Protein AF-A0A372EZI6-F1 (afdb_monomer_lite)

pLDDT: mean 75.05, std 13.05, range [38.91, 91.06]

Structure (mmCIF, N/CA/C/O backbone):
data_AF-A0A372EZI6-F1
#
_entry.id   AF-A0A372EZI6-F1
#
loop_
_atom_site.group_PDB
_atom_site.id
_atom_site.type_symbol
_atom_site.label_atom_id
_atom_site.label_alt_id
_atom_site.label_comp_id
_atom_site.label_asym_id
_atom_site.label_entity_id
_atom_site.label_seq_id
_atom_site.pdbx_PDB_ins_code
_atom_site.Cartn_x
_atom_site.Cartn_y
_atom_site.Cartn_z
_atom_site.occupancy
_atom_site.B_iso_or_equiv
_atom_site.auth_seq_id
_atom_site.auth_comp_id
_atom_site.auth_asym_id
_atom_site.auth_atom_id
_atom_site.pdbx_PDB_model_num
ATOM 1 N N . MET A 1 1 ? 0.033 -35.811 -51.694 1.00 53.84 1 MET A N 1
ATOM 2 C CA . MET A 1 1 ? 0.379 -34.491 -51.130 1.00 53.84 1 MET A CA 1
ATOM 3 C C . MET A 1 1 ? 1.659 -34.675 -50.333 1.00 53.84 1 MET A C 1
ATOM 5 O O . MET A 1 1 ? 1.593 -35.351 -49.314 1.00 53.84 1 MET A O 1
ATOM 9 N N . PRO A 1 2 ? 2.825 -34.235 -50.831 1.00 54.91 2 PRO A N 1
ATOM 10 C CA . PRO A 1 2 ? 4.061 -34.326 -50.066 1.00 54.91 2 PRO A CA 1
ATOM 11 C C . PRO A 1 2 ? 3.946 -33.368 -48.880 1.00 54.91 2 PRO A C 1
ATOM 13 O O . PRO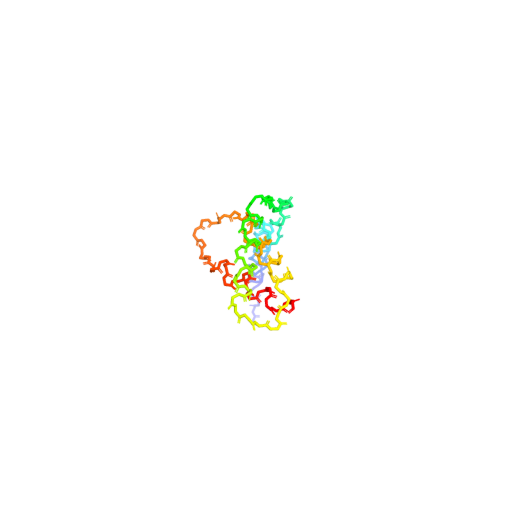 A 1 2 ? 3.843 -32.158 -49.057 1.00 54.91 2 PRO A O 1
ATOM 16 N N . THR A 1 3 ? 3.868 -33.912 -47.672 1.00 61.69 3 THR A N 1
ATOM 17 C CA . THR A 1 3 ? 3.900 -33.124 -46.444 1.00 61.69 3 THR A CA 1
ATOM 18 C C . THR A 1 3 ? 5.293 -32.521 -46.335 1.00 61.69 3 THR A C 1
ATOM 20 O O . THR A 1 3 ? 6.272 -33.245 -46.157 1.00 61.69 3 THR A O 1
ATOM 23 N N . ASP A 1 4 ? 5.387 -31.203 -46.498 1.00 71.62 4 ASP A N 1
ATOM 24 C CA . ASP A 1 4 ? 6.637 -30.452 -46.424 1.00 71.62 4 ASP A CA 1
ATOM 25 C C . ASP A 1 4 ? 7.197 -30.536 -44.996 1.00 71.62 4 ASP A C 1
ATOM 27 O O . ASP A 1 4 ? 6.909 -29.723 -44.118 1.00 71.62 4 ASP A O 1
ATOM 31 N N . TYR A 1 5 ? 8.026 -31.551 -44.759 1.00 76.38 5 TYR A N 1
ATOM 32 C CA . TYR A 1 5 ? 8.790 -31.801 -43.529 1.00 76.38 5 TYR A CA 1
ATOM 33 C C . TYR A 1 5 ? 9.578 -30.568 -43.067 1.00 76.38 5 TYR A C 1
ATOM 35 O O . TYR A 1 5 ? 9.834 -30.394 -41.878 1.00 76.38 5 TYR A O 1
ATOM 43 N N . ARG A 1 6 ? 9.894 -29.666 -44.000 1.00 75.62 6 ARG A N 1
ATOM 44 C CA . ARG A 1 6 ? 10.478 -28.349 -43.738 1.00 75.62 6 ARG A CA 1
ATOM 45 C C . ARG A 1 6 ? 9.599 -27.486 -42.835 1.00 75.62 6 ARG A C 1
ATOM 47 O O . ARG A 1 6 ? 10.121 -26.867 -41.916 1.00 75.62 6 ARG A O 1
ATOM 54 N N . ILE A 1 7 ? 8.284 -27.478 -43.052 1.00 77.88 7 ILE A N 1
ATOM 55 C CA . ILE A 1 7 ? 7.341 -26.657 -42.280 1.00 77.88 7 ILE A CA 1
ATOM 56 C C . ILE A 1 7 ? 7.295 -27.127 -40.825 1.00 77.88 7 ILE A C 1
ATOM 58 O O . ILE A 1 7 ? 7.377 -26.311 -39.911 1.00 77.88 7 ILE A O 1
ATOM 62 N N . TYR A 1 8 ? 7.254 -28.441 -40.596 1.00 78.94 8 TYR A N 1
ATOM 63 C CA . TYR A 1 8 ? 7.300 -29.002 -39.244 1.00 78.94 8 TYR A CA 1
ATOM 64 C C . TYR A 1 8 ? 8.606 -28.666 -38.521 1.00 78.94 8 TYR A C 1
ATOM 66 O O . TYR A 1 8 ? 8.588 -28.322 -37.342 1.00 78.94 8 TYR A O 1
ATOM 74 N N . LEU A 1 9 ? 9.730 -28.695 -39.239 1.00 82.81 9 LEU A N 1
ATOM 75 C CA . LEU A 1 9 ? 11.037 -28.340 -38.691 1.00 82.81 9 LEU A CA 1
ATOM 76 C C . LEU A 1 9 ? 11.087 -26.857 -38.280 1.00 82.81 9 LEU A C 1
ATOM 78 O O . LEU A 1 9 ? 11.569 -26.536 -37.195 1.00 82.81 9 LEU A O 1
ATOM 82 N N . PHE A 1 10 ? 10.505 -25.965 -39.089 1.00 83.94 10 PHE A N 1
ATOM 83 C CA . PHE A 1 10 ? 10.352 -24.550 -38.737 1.00 83.94 10 PHE A CA 1
ATOM 84 C C . PHE A 1 10 ? 9.465 -24.337 -37.509 1.00 83.94 10 PHE A C 1
ATOM 86 O O . PHE A 1 10 ? 9.815 -23.535 -36.647 1.00 83.94 10 PHE A O 1
ATOM 93 N N . ILE A 1 11 ? 8.352 -25.064 -37.393 1.00 82.88 11 ILE A N 1
ATOM 94 C CA . ILE A 1 11 ? 7.451 -24.963 -36.235 1.00 82.88 11 ILE A CA 1
ATOM 95 C C . ILE A 1 11 ? 8.163 -25.412 -34.950 1.00 82.88 11 ILE A C 1
ATOM 97 O O . ILE A 1 11 ? 8.046 -24.746 -33.920 1.00 82.88 11 ILE A O 1
ATOM 101 N N . ILE A 1 12 ? 8.939 -26.498 -35.001 1.00 84.19 12 ILE A N 1
ATOM 102 C CA . ILE A 1 12 ? 9.703 -26.998 -33.846 1.00 84.19 12 ILE A CA 1
ATOM 103 C C . ILE A 1 12 ? 10.798 -26.002 -33.440 1.00 84.19 12 ILE A C 1
ATOM 105 O O . ILE A 1 12 ? 10.943 -25.692 -32.260 1.00 84.19 12 ILE A O 1
ATOM 109 N N . LEU A 1 13 ? 11.534 -25.446 -34.405 1.00 85.00 13 LEU A N 1
ATOM 110 C CA . LEU A 1 13 ? 12.566 -24.444 -34.122 1.00 85.00 13 LEU A CA 1
ATOM 111 C C . LEU A 1 13 ? 11.976 -23.146 -33.557 1.00 85.00 13 LEU A C 1
ATOM 113 O O . LEU A 1 13 ? 12.495 -22.616 -32.576 1.00 85.00 13 LEU A O 1
ATOM 117 N N . ALA A 1 14 ? 10.878 -22.653 -34.134 1.00 80.19 14 ALA A N 1
ATOM 118 C CA . ALA A 1 14 ? 10.219 -21.436 -33.671 1.00 80.19 14 ALA A CA 1
ATOM 119 C C . ALA A 1 14 ? 9.641 -21.610 -32.259 1.00 80.19 14 ALA A C 1
ATOM 121 O O . ALA A 1 14 ? 9.842 -20.753 -31.402 1.00 80.19 14 ALA A O 1
ATOM 122 N N . SER A 1 15 ? 8.979 -22.737 -31.988 1.00 76.88 15 SER A N 1
ATOM 123 C CA . SER A 1 15 ? 8.439 -23.032 -30.654 1.00 76.88 15 SER A CA 1
ATOM 124 C C . SER A 1 15 ? 9.543 -23.219 -29.610 1.00 76.88 15 SER A C 1
ATOM 126 O O . SER A 1 15 ? 9.441 -22.649 -28.525 1.00 76.88 15 SER A O 1
ATOM 128 N N . GLY A 1 16 ? 10.635 -23.914 -29.944 1.00 78.94 16 GLY A N 1
ATOM 129 C CA . GLY A 1 16 ? 11.795 -24.049 -29.058 1.00 78.94 16 GLY A CA 1
ATOM 130 C C . GLY A 1 16 ? 12.439 -22.703 -28.709 1.00 78.94 16 GLY A C 1
ATOM 131 O O . GLY A 1 16 ? 12.757 -22.454 -27.546 1.00 78.94 16 GLY A O 1
ATOM 132 N N . LEU A 1 17 ? 12.564 -21.802 -29.689 1.00 79.94 17 LEU A N 1
ATOM 133 C CA . LEU A 1 17 ? 13.125 -20.465 -29.483 1.00 79.94 17 LEU A CA 1
ATOM 134 C C . LEU A 1 17 ? 12.230 -19.586 -28.595 1.00 79.94 17 LEU A C 1
ATOM 136 O O . LEU A 1 17 ? 12.744 -18.864 -27.744 1.00 79.94 17 LEU A O 1
ATOM 140 N N . ILE A 1 18 ? 10.905 -19.685 -28.739 1.00 76.31 18 ILE A N 1
ATOM 141 C CA . ILE A 1 18 ? 9.948 -18.967 -27.882 1.00 76.31 18 ILE A CA 1
ATOM 142 C C . ILE A 1 18 ? 10.027 -19.477 -26.435 1.00 76.31 18 ILE A C 1
ATOM 144 O O . ILE A 1 18 ? 10.120 -18.671 -25.512 1.00 76.31 18 ILE A O 1
ATOM 148 N N . VAL A 1 19 ? 10.047 -20.797 -26.220 1.00 75.19 19 VAL A N 1
ATOM 149 C CA . VAL A 1 19 ? 10.151 -21.390 -24.870 1.00 75.19 19 VAL A CA 1
ATOM 150 C C . VAL A 1 19 ? 11.473 -21.008 -24.195 1.00 75.19 19 VAL A C 1
ATOM 152 O O . VAL A 1 19 ? 11.496 -20.649 -23.014 1.00 75.19 19 VAL A O 1
ATOM 155 N N . TYR A 1 20 ? 12.572 -21.020 -24.951 1.00 73.81 20 TYR A N 1
ATOM 156 C CA . TYR A 1 20 ? 13.871 -20.569 -24.458 1.00 73.81 20 TYR A CA 1
ATOM 157 C C . TYR A 1 20 ? 13.851 -19.079 -24.096 1.00 73.81 20 TYR A C 1
ATOM 159 O O . TYR A 1 20 ? 14.293 -18.713 -23.012 1.00 73.81 20 TYR A O 1
ATOM 167 N N . ALA A 1 21 ? 13.269 -18.222 -24.942 1.00 69.62 21 ALA A N 1
ATOM 168 C CA . ALA A 1 21 ? 13.167 -16.788 -24.675 1.00 69.62 21 ALA A CA 1
ATOM 169 C C . ALA A 1 21 ? 12.354 -16.477 -23.406 1.00 69.62 21 ALA A C 1
ATOM 171 O O . ALA A 1 21 ? 12.775 -15.646 -22.606 1.00 69.62 21 ALA A O 1
ATOM 172 N N . VAL A 1 22 ? 11.239 -17.180 -23.173 1.00 68.31 22 VAL A N 1
ATOM 173 C CA . VAL A 1 22 ? 10.429 -17.019 -21.949 1.00 68.31 22 VAL A CA 1
ATOM 174 C C . VAL A 1 22 ? 11.216 -17.411 -20.693 1.00 68.31 22 VAL A C 1
ATOM 176 O O . VAL A 1 22 ? 11.010 -16.815 -19.643 1.00 68.31 22 VAL A O 1
ATOM 179 N N . SER A 1 23 ? 12.173 -18.337 -20.801 1.00 66.25 23 SER A N 1
ATOM 180 C CA . SER A 1 23 ? 13.026 -18.744 -19.673 1.00 66.25 23 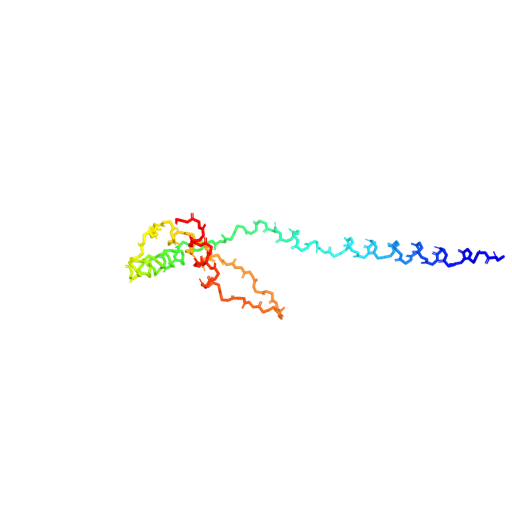SER A CA 1
ATOM 181 C C . SER A 1 23 ? 14.030 -17.662 -19.243 1.00 66.25 23 SER A C 1
ATOM 183 O O . SER A 1 23 ? 14.541 -17.716 -18.128 1.00 66.25 23 SER A O 1
ATOM 185 N N . PHE A 1 24 ? 14.313 -16.680 -20.109 1.00 65.50 24 PHE A N 1
ATOM 186 C CA . PHE A 1 24 ? 15.160 -15.518 -19.799 1.00 65.50 24 PHE A CA 1
ATOM 187 C C . PHE A 1 24 ? 14.368 -14.298 -19.326 1.00 65.50 24 PHE A C 1
ATOM 189 O O . PHE A 1 24 ? 14.967 -13.333 -18.850 1.00 65.50 24 PHE A O 1
ATOM 196 N N . VAL A 1 25 ? 13.040 -14.317 -19.447 1.00 63.44 25 VAL A N 1
ATOM 197 C CA . VAL A 1 25 ? 12.201 -13.274 -18.864 1.00 63.44 25 VAL A CA 1
ATOM 198 C C . VAL A 1 25 ? 12.044 -13.609 -17.382 1.00 63.44 25 VAL A C 1
ATOM 200 O O . VAL A 1 25 ? 11.529 -14.684 -17.066 1.00 63.44 25 VAL A O 1
ATOM 203 N N . PRO A 1 26 ? 12.480 -12.737 -16.454 1.00 57.44 26 PRO A N 1
ATOM 204 C CA . PRO A 1 26 ? 12.188 -12.946 -15.046 1.00 57.44 26 PRO A CA 1
ATOM 205 C C . PRO A 1 26 ? 10.671 -13.057 -14.903 1.00 57.44 26 PRO A C 1
ATOM 207 O O . PRO A 1 26 ? 9.928 -12.217 -15.420 1.00 57.44 26 PRO A O 1
ATOM 210 N N . ALA A 1 27 ? 10.195 -14.121 -14.256 1.00 59.25 27 ALA A N 1
ATOM 211 C CA . ALA A 1 27 ? 8.771 -14.279 -14.023 1.00 59.25 27 ALA A CA 1
ATOM 212 C C . ALA A 1 27 ? 8.261 -13.010 -13.328 1.00 59.25 27 ALA A C 1
ATOM 214 O O . ALA A 1 27 ? 8.880 -12.540 -12.372 1.00 59.25 27 ALA A O 1
ATOM 215 N N . LEU A 1 28 ? 7.121 -12.478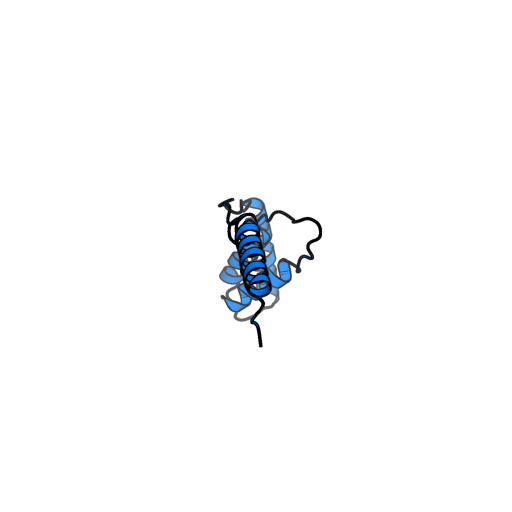 -13.773 1.00 56.25 28 LEU A N 1
ATOM 216 C CA . LEU A 1 28 ? 6.463 -11.318 -13.150 1.00 56.25 28 LEU A CA 1
ATOM 217 C C . LEU A 1 28 ? 6.175 -11.536 -11.648 1.00 56.25 28 LEU A C 1
ATOM 219 O O . LEU A 1 28 ? 5.891 -10.589 -10.926 1.00 56.25 28 LEU A O 1
ATOM 223 N N . THR A 1 29 ? 6.260 -12.784 -11.181 1.00 54.75 29 THR A N 1
ATOM 224 C CA . THR A 1 29 ? 6.131 -13.217 -9.785 1.00 54.75 29 THR A CA 1
ATOM 225 C C . THR A 1 29 ? 7.466 -13.449 -9.066 1.00 54.75 29 THR A C 1
ATOM 227 O O . THR A 1 29 ? 7.481 -13.564 -7.845 1.00 54.75 29 THR A O 1
ATOM 230 N N . SER A 1 30 ? 8.587 -13.544 -9.791 1.00 46.25 30 SER A N 1
ATOM 231 C CA . SER A 1 30 ? 9.913 -13.863 -9.232 1.00 46.25 30 SER A CA 1
ATOM 232 C C . SER A 1 30 ? 10.663 -12.661 -8.665 1.00 46.25 30 SER A C 1
ATOM 234 O O . SER A 1 30 ? 11.625 -12.856 -7.930 1.00 46.25 30 SER A O 1
ATOM 236 N N . ASP A 1 31 ? 10.164 -11.443 -8.893 1.00 45.69 31 ASP A N 1
ATOM 237 C CA . ASP A 1 31 ? 10.507 -10.290 -8.056 1.00 45.69 31 ASP A CA 1
ATOM 238 C C . ASP A 1 31 ? 9.494 -10.125 -6.909 1.00 45.69 31 ASP A C 1
ATOM 240 O O . ASP A 1 31 ? 9.088 -9.038 -6.519 1.00 45.69 31 ASP A O 1
ATOM 244 N N . GLY A 1 32 ? 9.101 -11.254 -6.317 1.00 42.47 32 GLY A N 1
ATOM 245 C CA . GLY A 1 32 ? 8.965 -11.339 -4.873 1.00 42.47 32 GLY A CA 1
ATOM 246 C C . GLY A 1 32 ? 10.357 -11.411 -4.251 1.00 42.47 32 GLY A C 1
ATOM 247 O O . GLY A 1 32 ? 10.630 -12.324 -3.471 1.00 42.47 32 GLY A O 1
ATOM 248 N N . SER A 1 33 ? 11.267 -10.492 -4.606 1.00 40.03 33 SER A N 1
ATOM 249 C CA . SER A 1 33 ? 12.367 -10.217 -3.701 1.00 40.03 33 SER A CA 1
ATOM 250 C C . SER A 1 33 ? 11.696 -9.892 -2.376 1.00 40.03 33 SER A C 1
ATOM 252 O O . SER A 1 33 ? 10.853 -9.000 -2.276 1.00 40.03 33 SER A O 1
ATOM 254 N N . GLY A 1 34 ? 12.010 -10.691 -1.362 1.00 38.91 34 GLY A N 1
ATOM 255 C CA . GLY A 1 34 ? 11.688 -10.423 0.028 1.00 38.91 34 GLY A CA 1
ATOM 256 C C . GLY A 1 34 ? 12.411 -9.168 0.511 1.00 38.91 34 GLY A C 1
ATOM 257 O O . GLY A 1 34 ? 13.056 -9.187 1.554 1.00 38.91 34 GLY A O 1
ATOM 258 N N . GLY A 1 35 ? 12.323 -8.066 -0.236 1.00 40.56 35 GLY A N 1
ATOM 259 C CA . GLY A 1 35 ? 12.286 -6.754 0.351 1.00 40.56 35 GLY A CA 1
ATOM 260 C C . GLY A 1 35 ? 11.040 -6.765 1.203 1.00 40.56 35 GLY A C 1
ATOM 261 O O . GLY A 1 35 ? 9.951 -6.477 0.715 1.00 40.56 35 GLY A O 1
ATOM 262 N N . SER A 1 36 ? 11.200 -7.173 2.464 1.00 45.09 36 SER A N 1
ATOM 263 C CA . SER A 1 36 ? 10.295 -6.807 3.538 1.00 45.09 36 SER A CA 1
ATOM 264 C C . SER A 1 36 ? 9.889 -5.384 3.213 1.00 45.09 36 SER A C 1
ATOM 266 O O . SER A 1 36 ? 10.774 -4.524 3.190 1.00 45.09 36 SER A O 1
ATOM 268 N N . ALA A 1 37 ? 8.632 -5.167 2.805 1.00 52.47 37 ALA A N 1
ATOM 269 C CA . ALA A 1 37 ? 8.131 -3.824 2.587 1.00 52.47 37 ALA A CA 1
ATOM 270 C C . ALA A 1 37 ? 8.495 -3.120 3.884 1.00 52.47 37 ALA A C 1
ATOM 272 O O . ALA A 1 37 ? 8.009 -3.512 4.946 1.00 52.47 37 ALA A O 1
ATOM 273 N N . ARG A 1 38 ? 9.511 -2.254 3.836 1.00 56.03 38 ARG A N 1
ATOM 274 C CA . ARG A 1 38 ? 10.019 -1.608 5.034 1.00 56.03 38 ARG A CA 1
ATOM 275 C C . ARG A 1 38 ? 8.940 -0.604 5.345 1.00 56.03 38 ARG A C 1
ATOM 277 O O . ARG A 1 38 ? 8.932 0.494 4.806 1.00 56.03 38 ARG A O 1
ATOM 284 N N . VAL A 1 39 ? 7.958 -1.070 6.103 1.00 63.56 39 VAL A N 1
ATOM 285 C CA . VAL A 1 39 ? 6.926 -0.237 6.671 1.00 63.56 39 VAL A CA 1
ATOM 286 C C . VAL A 1 39 ? 7.685 0.646 7.640 1.00 63.56 39 VAL A C 1
ATOM 288 O O . VAL A 1 39 ? 8.145 0.197 8.686 1.00 63.56 39 VAL A O 1
ATOM 291 N N . ASP A 1 40 ? 7.936 1.877 7.213 1.00 76.00 40 ASP A N 1
ATOM 292 C CA . ASP A 1 40 ? 8.456 2.899 8.101 1.00 76.00 40 ASP A CA 1
ATOM 293 C C . ASP A 1 40 ? 7.389 3.116 9.178 1.00 76.00 40 ASP A C 1
ATOM 295 O O . ASP A 1 40 ? 6.287 3.582 8.879 1.00 76.00 40 ASP A O 1
ATOM 299 N N . GLU A 1 41 ? 7.709 2.730 10.413 1.00 78.81 41 GLU A N 1
ATOM 300 C CA . GLU A 1 41 ? 6.824 2.798 11.581 1.00 78.81 41 GLU A CA 1
ATOM 301 C C . GLU A 1 41 ? 6.152 4.174 11.687 1.00 78.81 41 GLU A C 1
ATOM 303 O O . GLU A 1 41 ? 4.943 4.273 11.886 1.00 78.81 41 GLU A O 1
ATOM 308 N N . ARG A 1 42 ? 6.900 5.254 11.416 1.00 81.94 42 ARG A N 1
ATOM 309 C CA . ARG A 1 42 ? 6.361 6.622 11.469 1.00 81.94 42 ARG A CA 1
ATOM 310 C C . ARG A 1 42 ? 5.339 6.888 10.372 1.00 81.94 42 ARG A C 1
ATOM 312 O O . ARG A 1 42 ? 4.367 7.614 10.585 1.00 81.94 42 ARG A O 1
ATOM 319 N N . ARG A 1 43 ? 5.558 6.336 9.175 1.00 82.12 43 ARG A N 1
ATOM 320 C CA . ARG A 1 43 ? 4.599 6.454 8.066 1.00 82.12 43 ARG A CA 1
ATOM 321 C C . ARG A 1 43 ? 3.356 5.625 8.339 1.00 82.12 43 ARG A C 1
ATOM 323 O O . ARG A 1 43 ? 2.267 6.079 7.989 1.00 82.12 43 ARG A O 1
ATOM 330 N N . TYR A 1 44 ? 3.516 4.469 8.979 1.00 85.56 44 TYR A N 1
ATOM 331 C CA . TYR A 1 44 ? 2.406 3.637 9.419 1.00 85.56 44 TYR A CA 1
ATOM 332 C C . TYR A 1 44 ? 1.561 4.341 10.474 1.00 85.56 44 TYR A C 1
ATOM 334 O O . TYR A 1 44 ? 0.373 4.520 10.238 1.00 85.56 44 TYR A O 1
ATOM 342 N N . GLU A 1 45 ? 2.146 4.841 11.561 1.00 85.81 45 GLU A N 1
ATOM 343 C CA . GLU A 1 45 ? 1.405 5.566 12.605 1.00 85.81 45 GLU A CA 1
ATOM 344 C C . GLU A 1 45 ? 0.664 6.791 12.046 1.00 85.81 45 GLU A C 1
ATOM 346 O O . GLU A 1 45 ? -0.512 7.027 12.348 1.00 85.81 45 GLU A O 1
ATOM 351 N N . ALA A 1 46 ? 1.320 7.553 11.164 1.00 87.50 46 ALA A N 1
ATOM 352 C CA . ALA A 1 46 ? 0.697 8.691 10.498 1.00 87.50 46 ALA A CA 1
ATOM 353 C C . ALA A 1 46 ? -0.433 8.274 9.537 1.00 87.50 46 ALA A C 1
ATOM 355 O O . ALA A 1 46 ? -1.393 9.019 9.357 1.00 87.50 46 ALA A O 1
ATOM 356 N N . ALA A 1 47 ? -0.327 7.122 8.868 1.00 87.19 47 ALA A N 1
ATOM 357 C CA . ALA A 1 47 ? -1.390 6.604 8.008 1.00 87.19 47 ALA A CA 1
ATOM 358 C C . ALA A 1 47 ? -2.553 6.034 8.829 1.00 87.19 47 ALA A C 1
ATOM 360 O O . ALA A 1 47 ? -3.701 6.351 8.535 1.00 87.19 47 ALA A O 1
ATOM 361 N N . PHE A 1 48 ? -2.247 5.279 9.881 1.00 89.50 48 PHE A N 1
ATOM 362 C CA . PHE A 1 48 ? -3.205 4.673 10.794 1.00 89.50 48 PHE A CA 1
ATOM 363 C C . PHE A 1 48 ? -4.098 5.729 11.446 1.00 89.50 48 PHE A C 1
ATOM 365 O O . PHE A 1 48 ? -5.315 5.649 11.335 1.00 89.50 48 PHE A O 1
ATOM 372 N N . SER A 1 49 ? -3.502 6.761 12.055 1.00 89.81 49 SER A N 1
ATOM 373 C CA . SER A 1 49 ? -4.252 7.870 12.669 1.00 89.81 49 SER A CA 1
ATOM 374 C C . SER A 1 49 ? -5.210 8.544 11.681 1.00 89.81 49 SER A C 1
ATOM 376 O O . SER A 1 49 ? -6.390 8.704 11.974 1.00 89.81 49 SER A O 1
ATOM 378 N N . ARG A 1 50 ? -4.740 8.855 10.466 1.00 90.25 50 ARG A N 1
ATOM 379 C CA . ARG A 1 50 ? -5.576 9.486 9.431 1.00 90.25 50 ARG A CA 1
ATOM 380 C C . ARG A 1 50 ? -6.735 8.609 8.961 1.00 90.25 50 ARG A C 1
ATOM 382 O O . ARG A 1 50 ? -7.818 9.130 8.710 1.00 90.25 50 ARG A O 1
ATOM 389 N N . GLU A 1 51 ? -6.508 7.312 8.769 1.00 89.75 51 GLU A N 1
ATOM 390 C CA . GLU A 1 51 ? -7.560 6.401 8.301 1.00 89.75 51 GLU A CA 1
ATOM 391 C C . GLU A 1 51 ? -8.533 6.025 9.432 1.00 89.75 51 GLU A C 1
ATOM 393 O O . GLU A 1 51 ? -9.720 5.835 9.169 1.00 89.75 51 GLU A O 1
ATOM 398 N N . MET A 1 52 ? -8.076 6.029 10.689 1.00 89.94 52 MET A N 1
ATOM 399 C CA . MET A 1 52 ? -8.936 5.925 11.871 1.00 89.94 52 MET A CA 1
ATOM 400 C C . MET A 1 52 ? -9.897 7.116 11.957 1.00 89.94 52 MET A C 1
ATOM 402 O O . MET A 1 52 ? -11.109 6.916 12.015 1.00 89.94 52 MET A O 1
ATOM 406 N N . ASP A 1 53 ? -9.379 8.347 11.880 1.00 91.06 53 ASP A N 1
ATOM 407 C CA . ASP A 1 53 ? -10.206 9.562 11.878 1.00 91.06 53 ASP A CA 1
ATOM 408 C C . ASP A 1 53 ? -11.203 9.556 10.710 1.00 91.06 53 ASP A C 1
ATOM 410 O O . ASP A 1 53 ? -12.360 9.953 10.858 1.00 91.06 53 ASP A O 1
ATOM 414 N N . HIS A 1 54 ? -10.773 9.063 9.543 1.00 88.25 54 HIS A N 1
ATOM 415 C CA . HIS A 1 54 ? -11.632 8.932 8.371 1.00 88.25 54 HIS A CA 1
ATOM 416 C C . HIS A 1 54 ? -12.783 7.942 8.586 1.00 88.25 54 HIS A C 1
ATOM 418 O O . HIS A 1 54 ? -13.917 8.249 8.218 1.00 88.25 54 HIS A O 1
ATOM 424 N N . CYS A 1 55 ? -12.507 6.779 9.179 1.00 87.75 55 CYS A N 1
ATOM 425 C CA . CYS A 1 55 ? -13.529 5.778 9.475 1.00 87.75 55 CYS A CA 1
ATOM 426 C C . CYS A 1 55 ? -14.521 6.282 10.533 1.00 87.75 55 CYS A C 1
ATOM 428 O O . CYS A 1 55 ? -15.734 6.220 10.323 1.00 87.75 55 CYS A O 1
ATOM 430 N N . LEU A 1 56 ? -14.015 6.883 11.616 1.00 88.62 56 LEU A N 1
ATOM 431 C CA . LEU A 1 56 ? -14.848 7.458 12.675 1.00 88.62 56 LEU A CA 1
ATOM 432 C C . LEU A 1 56 ? -15.759 8.576 12.147 1.00 88.62 56 LEU A C 1
ATOM 434 O O . LEU A 1 56 ? -16.914 8.674 12.557 1.00 88.62 56 LEU A O 1
ATOM 438 N N . ALA A 1 57 ? -15.271 9.388 11.205 1.00 89.69 57 ALA A N 1
ATOM 439 C CA . ALA A 1 57 ? -16.062 10.444 10.578 1.00 89.69 57 ALA A CA 1
ATOM 440 C C . ALA A 1 57 ? -17.172 9.919 9.647 1.00 89.69 57 ALA A C 1
ATOM 442 O O . ALA A 1 57 ? -18.162 10.621 9.447 1.00 89.69 57 ALA A O 1
ATOM 443 N N . GLN A 1 58 ? -17.029 8.718 9.071 1.00 85.12 58 GLN A N 1
ATOM 444 C CA . GLN A 1 58 ? -18.077 8.116 8.236 1.00 85.12 58 GLN A CA 1
ATOM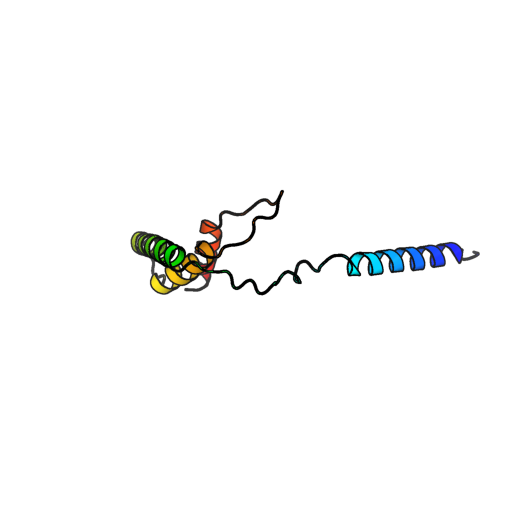 445 C C . GLN A 1 58 ? -19.227 7.517 9.056 1.00 85.12 58 GLN A C 1
ATOM 447 O O . GLN A 1 58 ? -20.333 7.405 8.531 1.00 85.12 58 GLN A O 1
ATOM 452 N N . GLY A 1 59 ? -18.999 7.166 10.327 1.00 70.62 59 GLY A N 1
ATOM 453 C CA . GLY A 1 59 ? -20.054 6.691 11.232 1.00 70.62 59 GLY A CA 1
ATOM 454 C C . GLY A 1 59 ? -20.716 5.373 10.806 1.00 70.62 59 GLY A C 1
ATOM 455 O O . GLY A 1 59 ? -21.903 5.182 11.061 1.00 70.62 59 GLY A O 1
ATOM 456 N N . GLY A 1 60 ? -19.974 4.497 10.119 1.00 76.50 60 GLY A N 1
ATOM 457 C CA . GLY A 1 60 ? -20.438 3.171 9.702 1.00 76.50 60 GLY A CA 1
ATOM 458 C C . GLY A 1 60 ? -20.273 2.094 10.782 1.00 76.50 60 GLY A C 1
ATOM 459 O O . GLY A 1 60 ? -19.639 2.322 11.805 1.00 76.50 60 GLY A O 1
ATOM 460 N N . ASP A 1 61 ? -20.809 0.901 10.513 1.00 78.75 61 ASP A N 1
ATOM 461 C CA . ASP A 1 61 ? -20.723 -0.290 11.387 1.00 78.75 61 ASP A CA 1
ATOM 462 C C . ASP A 1 61 ? -19.402 -1.077 11.201 1.00 78.75 61 ASP A C 1
ATOM 464 O O . ASP A 1 61 ? -19.257 -2.208 11.654 1.00 78.75 61 ASP A O 1
ATOM 468 N N . THR A 1 62 ? -18.440 -0.501 10.473 1.00 80.38 62 THR A N 1
ATOM 469 C CA . THR A 1 62 ? -17.139 -1.109 10.168 1.00 80.38 62 THR A CA 1
ATOM 470 C C . THR A 1 62 ? -16.191 -0.954 11.354 1.00 80.38 62 THR A C 1
ATOM 472 O O . THR A 1 62 ? -16.075 0.136 11.918 1.00 80.38 62 THR A O 1
ATOM 475 N N . ASP A 1 63 ? -15.450 -2.010 11.700 1.00 88.69 63 ASP A N 1
ATOM 476 C CA . ASP A 1 63 ? -14.400 -1.928 12.718 1.00 88.69 63 ASP A CA 1
ATOM 477 C C . ASP A 1 63 ? -13.287 -0.974 12.248 1.00 88.69 63 ASP A C 1
ATOM 479 O O . ASP A 1 63 ? -12.430 -1.315 11.426 1.00 88.69 63 ASP A O 1
ATOM 483 N N . CYS A 1 64 ? -13.299 0.250 12.783 1.00 87.38 64 CYS A N 1
ATOM 484 C CA . CYS A 1 64 ? -12.342 1.286 12.414 1.00 87.38 64 CYS A CA 1
ATOM 485 C C . CYS A 1 64 ? -10.899 0.947 12.791 1.00 87.38 64 CYS A C 1
ATOM 487 O O . CYS A 1 64 ? -9.970 1.428 12.134 1.00 87.38 64 CYS A O 1
ATOM 489 N N . GLN A 1 65 ? -10.686 0.095 13.796 1.00 88.12 65 GLN A N 1
ATOM 490 C CA . GLN A 1 65 ? -9.352 -0.354 14.171 1.00 88.12 65 GLN A CA 1
ATOM 491 C C . GLN A 1 65 ? -8.803 -1.345 13.146 1.00 88.12 65 GLN A C 1
ATOM 493 O O . GLN A 1 65 ? -7.660 -1.192 12.698 1.00 88.12 65 GLN A O 1
ATOM 498 N N . CYS A 1 66 ? -9.633 -2.295 12.714 1.00 86.81 66 CYS A N 1
ATOM 499 C CA . CYS A 1 66 ? -9.309 -3.187 11.604 1.00 86.81 66 CYS A CA 1
ATOM 500 C C . CYS A 1 66 ? -9.066 -2.390 10.311 1.00 86.81 66 CYS A C 1
ATOM 502 O O . CYS A 1 66 ? -8.027 -2.549 9.658 1.00 86.81 66 CYS A O 1
ATOM 504 N N . PHE A 1 67 ? -9.968 -1.460 9.985 1.00 90.50 67 PHE A N 1
ATOM 505 C CA . PHE A 1 67 ? -9.891 -0.660 8.766 1.00 90.50 67 PHE A CA 1
ATOM 506 C C . PHE A 1 67 ? -8.595 0.157 8.690 1.00 90.50 67 PHE A C 1
ATOM 508 O O . PHE A 1 67 ? -7.883 0.120 7.680 1.00 90.50 67 PHE A O 1
ATOM 515 N N . ALA A 1 68 ? -8.260 0.874 9.766 1.00 87.31 68 ALA A N 1
ATOM 516 C CA . ALA A 1 68 ? -7.065 1.710 9.843 1.00 87.31 68 ALA A CA 1
ATOM 517 C C . ALA A 1 68 ? -5.769 0.887 9.810 1.00 87.31 68 ALA A C 1
ATOM 519 O O . ALA A 1 68 ? -4.771 1.337 9.244 1.00 87.31 68 ALA A O 1
ATOM 520 N N . SER A 1 69 ? -5.775 -0.327 10.369 1.00 85.81 69 SER A N 1
ATOM 521 C CA . SER A 1 69 ? -4.607 -1.212 10.346 1.00 85.81 69 SER A CA 1
ATOM 522 C C . SER A 1 69 ? -4.301 -1.712 8.934 1.00 85.81 69 SER A C 1
ATOM 524 O O . SER A 1 69 ? -3.175 -1.558 8.453 1.00 85.81 69 SER A O 1
ATOM 526 N N . ILE A 1 70 ? -5.309 -2.238 8.230 1.00 84.81 70 ILE A N 1
ATOM 527 C CA . ILE A 1 70 ? -5.138 -2.764 6.869 1.00 84.81 70 ILE A CA 1
ATOM 528 C C . ILE A 1 70 ? -4.785 -1.634 5.898 1.00 84.81 70 ILE A C 1
ATOM 530 O O . ILE A 1 70 ? -3.795 -1.723 5.165 1.00 84.81 70 ILE A O 1
ATOM 534 N N . SER A 1 71 ? -5.552 -0.542 5.917 1.00 86.25 71 SER A N 1
ATOM 535 C CA . SER A 1 71 ? -5.298 0.600 5.032 1.00 86.25 71 SER A CA 1
ATOM 536 C C . SER A 1 71 ? -3.955 1.277 5.337 1.00 86.25 71 SER A C 1
ATOM 538 O O . SER A 1 71 ? -3.211 1.612 4.411 1.00 86.25 71 SER A O 1
ATOM 540 N N . GLY A 1 72 ? -3.590 1.399 6.617 1.00 84.50 72 GLY A N 1
ATOM 541 C CA . GLY A 1 72 ? -2.311 1.942 7.070 1.00 84.50 72 GLY A CA 1
ATOM 542 C C . GLY A 1 72 ? -1.109 1.129 6.591 1.00 84.50 72 GLY A C 1
ATOM 543 O O . GLY A 1 72 ? -0.142 1.713 6.100 1.00 84.50 72 GLY A O 1
ATOM 544 N N . LEU A 1 73 ? -1.176 -0.206 6.651 1.00 82.88 73 LEU A N 1
ATOM 545 C CA . LEU A 1 73 ? -0.114 -1.094 6.154 1.00 82.88 73 LEU A CA 1
ATOM 546 C C . LEU A 1 73 ? 0.109 -0.935 4.646 1.00 82.88 73 LEU A C 1
ATOM 548 O O . LEU A 1 73 ? 1.248 -0.870 4.182 1.00 82.88 73 LEU A O 1
ATOM 552 N N . ILE A 1 74 ? -0.974 -0.837 3.873 1.00 82.25 74 ILE A N 1
ATOM 553 C CA . ILE A 1 74 ? -0.904 -0.687 2.414 1.00 82.25 74 ILE A CA 1
ATOM 554 C C . ILE A 1 74 ? -0.322 0.681 2.034 1.00 82.25 74 ILE A C 1
ATOM 556 O O . ILE A 1 74 ? 0.480 0.774 1.101 1.00 82.25 74 ILE A O 1
ATOM 560 N N . LEU A 1 75 ? -0.702 1.736 2.759 1.00 83.31 75 LEU A N 1
ATOM 561 C CA . LEU A 1 75 ? -0.234 3.103 2.524 1.00 83.31 75 LEU A CA 1
ATOM 562 C C . LEU A 1 75 ? 1.217 3.327 2.967 1.00 83.31 75 LEU A C 1
ATOM 564 O O . LEU A 1 75 ? 1.935 4.094 2.325 1.00 83.31 75 LEU A O 1
ATOM 568 N N . ALA A 1 76 ? 1.644 2.678 4.049 1.00 81.56 76 ALA A N 1
ATOM 569 C CA . ALA A 1 76 ? 2.999 2.792 4.583 1.00 81.56 76 ALA A CA 1
ATOM 570 C C . ALA A 1 76 ? 4.009 1.862 3.890 1.00 81.56 76 ALA A C 1
ATOM 572 O O . ALA A 1 76 ? 5.215 2.017 4.079 1.00 81.56 76 ALA A O 1
ATOM 573 N N . GLY A 1 77 ? 3.532 0.914 3.080 1.00 75.75 77 GLY A N 1
ATOM 574 C CA . GLY A 1 77 ? 4.376 0.040 2.279 1.00 75.75 77 GLY A CA 1
ATOM 575 C C . GLY A 1 77 ? 5.057 0.784 1.128 1.00 75.75 77 GLY A C 1
ATOM 576 O O . GLY A 1 77 ? 4.414 1.175 0.147 1.00 75.75 77 GLY A O 1
ATOM 577 N N . ASP A 1 78 ? 6.382 0.908 1.202 1.00 65.38 78 ASP A N 1
ATOM 578 C CA . ASP A 1 78 ? 7.189 1.377 0.079 1.00 65.38 78 ASP A CA 1
ATOM 579 C C . ASP A 1 78 ? 7.206 0.310 -1.024 1.00 65.38 78 ASP A C 1
ATOM 581 O O . ASP A 1 78 ? 7.723 -0.794 -0.851 1.00 65.38 78 ASP A O 1
ATOM 585 N N . ARG A 1 79 ? 6.615 0.642 -2.177 1.00 66.50 79 ARG A N 1
ATOM 586 C CA . ARG A 1 79 ? 6.707 -0.163 -3.402 1.00 66.50 79 ARG A CA 1
ATOM 587 C C . ARG A 1 79 ? 7.535 0.605 -4.428 1.00 66.50 79 ARG A C 1
ATOM 589 O O . ARG A 1 79 ? 7.207 1.772 -4.668 1.00 66.50 79 ARG A O 1
ATOM 596 N N . PRO A 1 80 ? 8.569 -0.011 -5.028 1.00 64.44 80 PRO A N 1
ATOM 597 C CA . PRO A 1 80 ? 9.367 0.649 -6.050 1.00 64.44 80 PRO A CA 1
ATOM 598 C C . PRO A 1 80 ? 8.471 1.045 -7.226 1.00 64.44 80 PRO A C 1
ATOM 600 O O . PRO A 1 80 ? 7.672 0.245 -7.715 1.00 64.44 80 PRO A O 1
ATOM 603 N N . ALA A 1 81 ? 8.586 2.300 -7.660 1.00 64.69 81 ALA A N 1
ATOM 604 C CA . ALA A 1 81 ? 7.893 2.769 -8.845 1.00 64.69 81 ALA A CA 1
ATOM 605 C C . ALA A 1 81 ? 8.644 2.274 -10.091 1.00 64.69 81 ALA A C 1
ATOM 607 O O . ALA A 1 81 ? 9.758 2.704 -10.379 1.00 64.69 81 ALA A O 1
ATOM 608 N N . LEU A 1 82 ? 8.019 1.367 -10.831 1.00 69.56 82 LEU A N 1
ATOM 609 C CA . LEU A 1 82 ? 8.377 1.015 -12.195 1.00 69.56 82 LEU A CA 1
ATOM 610 C C . LEU A 1 82 ? 8.203 2.225 -13.140 1.00 69.56 82 LEU A C 1
ATOM 612 O O . LEU A 1 82 ? 7.155 2.889 -13.104 1.00 69.56 82 LEU A O 1
ATOM 616 N N . PRO A 1 83 ? 9.192 2.508 -14.005 1.00 64.00 83 PRO A N 1
ATOM 617 C CA . PRO A 1 83 ? 9.068 3.532 -15.035 1.00 64.00 83 PRO A CA 1
ATOM 618 C C . PRO A 1 83 ? 7.985 3.144 -16.055 1.00 64.00 83 PRO A C 1
ATOM 620 O O . PRO A 1 83 ? 7.853 1.977 -16.415 1.00 64.00 83 PRO A O 1
ATOM 623 N N . ASN A 1 84 ? 7.225 4.133 -16.538 1.00 71.88 84 ASN A N 1
ATOM 624 C CA . ASN A 1 84 ? 6.131 3.986 -17.517 1.00 71.88 84 ASN A CA 1
ATOM 625 C C . ASN A 1 84 ? 4.913 3.158 -17.060 1.00 71.88 84 ASN A C 1
ATOM 627 O O . ASN A 1 84 ? 4.087 2.781 -17.891 1.00 71.88 84 ASN A O 1
ATOM 631 N N . ALA A 1 85 ? 4.765 2.891 -15.760 1.00 73.19 85 ALA A N 1
ATOM 632 C CA . ALA A 1 85 ? 3.566 2.256 -15.219 1.00 73.19 85 ALA A CA 1
ATOM 633 C C . ALA A 1 85 ? 2.505 3.296 -14.819 1.00 73.19 85 ALA A C 1
ATOM 635 O O . ALA A 1 85 ? 2.820 4.351 -14.266 1.00 73.19 85 ALA A O 1
ATOM 636 N N . VAL A 1 86 ? 1.234 2.972 -15.068 1.00 71.75 86 VAL A N 1
ATOM 637 C CA . VAL A 1 86 ? 0.086 3.719 -14.539 1.00 71.75 86 VAL A CA 1
ATOM 638 C C . VAL A 1 86 ? -0.260 3.141 -13.170 1.00 71.75 86 VAL A C 1
ATOM 640 O O . VAL A 1 86 ? -0.523 1.946 -13.048 1.00 71.75 86 VAL A O 1
ATOM 643 N N . TYR A 1 87 ? -0.251 3.983 -12.139 1.00 67.19 87 TYR A N 1
ATOM 644 C CA . TYR A 1 87 ? -0.588 3.578 -10.776 1.00 67.19 87 TYR A CA 1
ATOM 645 C C . TYR A 1 87 ? -2.037 3.930 -10.467 1.00 67.19 87 TYR A C 1
ATOM 647 O O . TYR A 1 87 ? -2.457 5.066 -10.673 1.00 67.19 87 TYR A O 1
ATOM 655 N N . ALA A 1 88 ? -2.782 2.959 -9.943 1.00 72.38 88 ALA A N 1
ATOM 656 C CA . ALA A 1 88 ? -4.069 3.226 -9.315 1.00 72.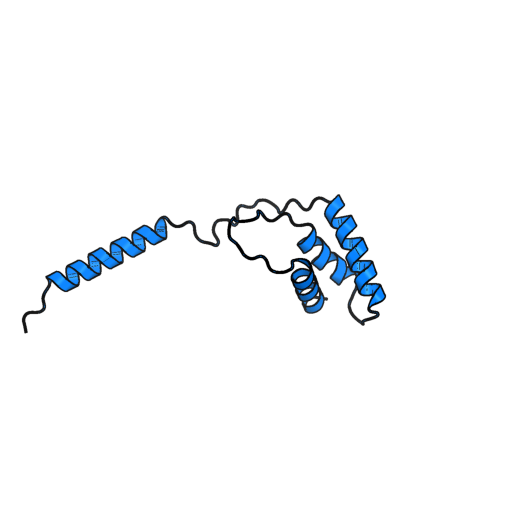38 88 ALA A CA 1
ATOM 657 C C . ALA A 1 88 ? -3.874 4.070 -8.044 1.00 72.38 88 ALA A C 1
ATOM 659 O O . ALA A 1 88 ? -2.813 4.002 -7.410 1.00 72.38 88 ALA A O 1
ATOM 660 N N . ASP A 1 89 ? -4.899 4.837 -7.659 1.00 79.56 89 ASP A N 1
ATOM 661 C CA . ASP A 1 89 ? -4.884 5.569 -6.394 1.00 79.56 89 ASP A CA 1
ATOM 662 C C . ASP A 1 89 ? -4.741 4.566 -5.241 1.00 79.56 89 ASP A C 1
ATOM 664 O O . ASP A 1 89 ? -5.643 3.783 -4.928 1.00 79.56 89 ASP A O 1
ATOM 668 N N . LYS A 1 90 ? -3.559 4.575 -4.615 1.00 76.69 90 LYS A N 1
ATOM 669 C CA . LYS A 1 90 ? -3.216 3.666 -3.519 1.00 76.69 90 LYS A CA 1
ATOM 670 C C . LYS A 1 90 ? -4.193 3.788 -2.356 1.00 76.69 90 LYS A C 1
ATOM 672 O O . LYS A 1 90 ? -4.396 2.806 -1.649 1.00 76.69 90 LYS A O 1
ATOM 677 N N . ARG A 1 91 ? -4.780 4.967 -2.144 1.00 80.69 91 ARG A N 1
ATOM 678 C CA . ARG A 1 91 ? -5.690 5.223 -1.031 1.00 80.69 91 ARG A CA 1
ATOM 679 C C . ARG A 1 91 ? -7.057 4.608 -1.285 1.00 80.69 91 ARG A C 1
ATOM 681 O O . ARG A 1 91 ? -7.591 3.958 -0.394 1.00 80.69 91 ARG A O 1
ATOM 688 N N . GLU A 1 92 ? -7.589 4.739 -2.493 1.00 82.56 92 GLU A N 1
ATOM 689 C CA . GLU A 1 92 ? -8.856 4.100 -2.864 1.00 82.56 92 GLU A CA 1
ATOM 690 C C . GLU A 1 92 ? -8.743 2.570 -2.813 1.00 82.56 92 GLU A C 1
ATOM 692 O O . GLU A 1 92 ? -9.592 1.892 -2.235 1.00 82.56 92 GLU A O 1
ATOM 697 N N . LEU A 1 93 ? -7.624 2.031 -3.302 1.00 81.12 93 LEU A N 1
ATOM 698 C CA . LEU A 1 93 ? -7.337 0.596 -3.272 1.00 81.12 93 LEU A CA 1
ATOM 699 C C . LEU A 1 93 ? -7.165 0.072 -1.834 1.00 81.12 93 LEU A C 1
ATOM 701 O O . LEU A 1 93 ? -7.720 -0.969 -1.487 1.00 81.12 93 LEU A O 1
ATOM 705 N N . ALA A 1 94 ? -6.449 0.813 -0.981 1.00 84.12 94 ALA A N 1
ATOM 706 C CA . ALA A 1 94 ? -6.268 0.473 0.430 1.00 84.12 94 ALA A CA 1
ATOM 707 C C . ALA A 1 94 ? -7.597 0.450 1.199 1.00 84.12 94 ALA A C 1
ATOM 709 O O . ALA A 1 94 ? -7.854 -0.481 1.961 1.00 84.12 94 ALA A O 1
ATOM 710 N N . ARG A 1 95 ? -8.463 1.443 0.967 1.00 83.44 95 ARG A N 1
ATOM 711 C CA . ARG A 1 95 ? -9.785 1.524 1.604 1.00 83.44 95 ARG A CA 1
ATOM 712 C C . ARG A 1 95 ? -10.734 0.444 1.106 1.00 83.44 95 ARG A C 1
ATOM 714 O O . ARG A 1 95 ? -11.445 -0.140 1.914 1.00 83.44 95 ARG A O 1
ATOM 721 N N . GLY A 1 96 ? -10.711 0.137 -0.192 1.00 81.94 96 GLY A N 1
ATOM 722 C CA . GLY A 1 96 ? -11.502 -0.955 -0.760 1.00 81.94 96 GLY A CA 1
ATOM 723 C C . GLY A 1 96 ? -11.123 -2.319 -0.174 1.00 81.94 96 GLY A C 1
ATOM 724 O O . GLY A 1 96 ? -12.000 -3.110 0.163 1.00 81.94 96 GLY A O 1
ATOM 725 N N . GLN A 1 97 ? -9.825 -2.578 0.017 1.00 80.69 97 GLN A N 1
ATOM 726 C CA . GLN A 1 97 ? -9.356 -3.811 0.662 1.00 80.69 97 GLN A CA 1
ATOM 727 C C . GLN A 1 97 ? -9.723 -3.875 2.148 1.00 80.69 97 GLN A C 1
ATOM 729 O O . GLN A 1 97 ? -10.143 -4.930 2.624 1.00 80.69 97 GLN A O 1
ATOM 734 N N . ALA A 1 98 ? -9.601 -2.755 2.863 1.00 83.00 98 ALA A N 1
ATOM 735 C CA . ALA A 1 98 ? -9.973 -2.662 4.270 1.00 83.00 98 ALA A CA 1
ATOM 736 C C . ALA A 1 98 ? -11.485 -2.867 4.480 1.00 83.00 98 ALA A C 1
ATOM 738 O O . ALA A 1 98 ? -11.876 -3.679 5.309 1.00 83.00 98 ALA A O 1
ATOM 739 N N . ALA A 1 99 ? -12.332 -2.225 3.671 1.00 82.19 99 ALA A N 1
ATOM 740 C CA . ALA A 1 99 ? -13.787 -2.382 3.742 1.00 82.19 99 ALA A CA 1
ATOM 741 C C . ALA A 1 99 ? -14.261 -3.807 3.404 1.00 82.19 99 ALA A C 1
ATOM 743 O O . ALA A 1 99 ? -15.263 -4.265 3.937 1.00 82.19 99 ALA A O 1
ATOM 744 N N . GLY A 1 100 ? -13.548 -4.522 2.527 1.00 80.12 100 GLY A N 1
ATOM 745 C CA . GLY A 1 100 ? -13.858 -5.918 2.210 1.00 80.12 100 GLY A CA 1
ATOM 746 C C . GLY A 1 100 ? -13.413 -6.928 3.274 1.00 80.12 100 GLY A C 1
ATOM 747 O O . GLY A 1 100 ? -13.786 -8.095 3.170 1.00 80.12 100 GLY A O 1
ATOM 748 N N . SER A 1 101 ? -12.607 -6.507 4.255 1.00 79.81 101 SER A N 1
ATOM 749 C CA . SER A 1 101 ? -11.9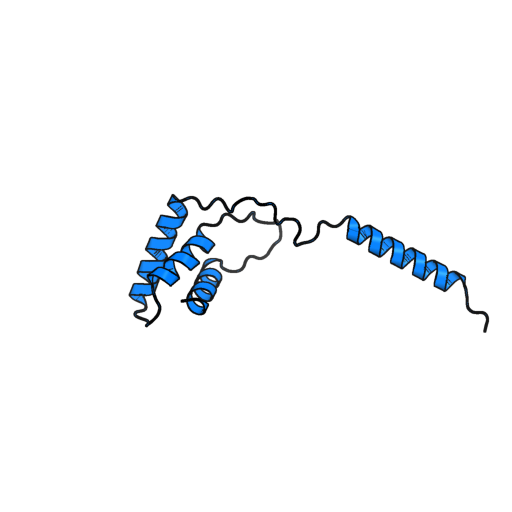61 -7.407 5.221 1.00 79.81 101 SER A CA 1
ATOM 750 C C . SER A 1 101 ? -12.403 -7.219 6.682 1.00 79.81 101 SER A C 1
ATOM 752 O O . SER A 1 101 ? -12.022 -8.063 7.490 1.00 79.81 101 SER A O 1
ATOM 754 N N . CYS A 1 102 ? -13.144 -6.155 7.032 1.00 78.62 102 CYS A N 1
ATOM 755 C CA . CYS A 1 102 ? -13.356 -5.710 8.426 1.00 78.62 102 CYS A CA 1
ATOM 756 C C . CYS A 1 102 ? -14.823 -5.660 8.914 1.00 78.62 102 CYS A C 1
ATOM 758 O O . CYS A 1 102 ? -15.647 -5.045 8.211 1.00 78.62 102 CYS A O 1
#

Foldseek 3Di:
DPDPVVVVVVVVVVVVVVVVVVVPPQPPPNVPPPPVQPQPVVQLVVQLVVQLVVVVVVVDPADSNQLSNQLSSQRSGDDDDDPPDDDDDSNVVSNVVSVVPD

Radius of gyration: 23.86 Å; chains: 1; bounding box: 36×45×65 Å

Sequence (102 aa):
MPTDYRIYLFIILASGLIVYAVSFVPALTSDGSGGSARVDERRYEAAFSREMDHCLAQGGDTDCQCFASISGLILAGDRPALPNAVYADKRELARGQAAGSC

Secondary structure (DSSP, 8-state):
----HHHHHHHHHHHHHHHHHHHHSPPTTTT---------HHHHHHHHHHHHHHHHHHT-SS-HHHHHHHHHHHHH------TTPPPP-HHHHHHHHHHTT-